Protein AF-W1YGZ2-F1 (afdb_monomer)

Secondary structure (DSSP, 8-state):
-PEEPGGG--TT---EEEEEEEEEEEEEEETTEEEEEEEEE-SS-EEEEEEET-GGGGGTS-TT-EEEE-

InterPro domains:
  IPR012340 Nucleic acid-binding, OB-fold [G3DSA:2.40.50.140] (1-70)
  IPR012340 Nucleic acid-binding, OB-fold [SSF50249] (2-69)
  IPR033454 RecG, wedge domain [PF17191] (1-69)

Foldseek 3Di:
DDEDAPLVDDPPDDHKYKFFWADWDWDDPDPQWIWIWTWTHDPNDIDIDIDISVPVCRVVHDGRDIDMDD

Radius of gyration: 12.62 Å; Cα contacts (8 Å, |Δi|>4): 141; chains: 1; bounding box: 25×24×38 Å

Organism: NCBI:txid408170

Structure (mmCIF, N/CA/C/O backbone):
data_AF-W1YGZ2-F1
#
_entry.id   AF-W1YGZ2-F1
#
loop_
_atom_site.group_PDB
_atom_site.id
_atom_site.type_symbol
_atom_site.label_atom_id
_atom_site.label_alt_id
_atom_site.label_comp_id
_atom_site.label_asym_id
_atom_site.label_entity_id
_atom_site.label_seq_id
_atom_site.pdbx_PDB_ins_code
_atom_site.Cartn_x
_atom_site.Cartn_y
_atom_site.Cartn_z
_atom_site.occupancy
_atom_site.B_iso_or_equiv
_atom_site.auth_seq_id
_atom_site.auth_comp_id
_atom_site.auth_asym_id
_atom_site.auth_atom_id
_atom_site.pdbx_PDB_model_num
ATOM 1 N N . ARG A 1 1 ? -3.849 6.498 -19.131 1.00 67.12 1 ARG A N 1
ATOM 2 C CA . ARG A 1 1 ? -2.933 6.526 -17.962 1.00 67.12 1 ARG A CA 1
ATOM 3 C C . ARG A 1 1 ? -2.000 5.334 -18.091 1.00 67.12 1 ARG A C 1
ATOM 5 O O . ARG A 1 1 ? -2.509 4.249 -18.340 1.00 67.12 1 ARG A O 1
ATOM 12 N N . THR A 1 2 ? -0.687 5.524 -17.983 1.00 84.00 2 THR A N 1
ATOM 13 C CA . THR A 1 2 ? 0.286 4.423 -18.069 1.00 84.00 2 THR A CA 1
ATOM 14 C C . THR A 1 2 ? 0.310 3.666 -16.744 1.00 84.00 2 THR A C 1
ATOM 16 O O . THR A 1 2 ? 0.467 4.288 -15.693 1.00 84.00 2 THR A O 1
ATOM 19 N N . ILE A 1 3 ? 0.093 2.351 -16.800 1.00 90.75 3 ILE A N 1
ATOM 20 C CA . ILE A 1 3 ? 0.130 1.458 -15.638 1.00 90.75 3 ILE A CA 1
ATOM 21 C C . ILE A 1 3 ? 1.447 0.694 -15.693 1.00 90.75 3 ILE A C 1
ATOM 23 O O . ILE A 1 3 ? 1.735 0.041 -16.694 1.00 90.75 3 ILE A O 1
ATOM 27 N N . TYR A 1 4 ? 2.221 0.779 -14.622 1.00 92.94 4 TYR A N 1
ATOM 28 C CA . TYR A 1 4 ? 3.468 0.048 -14.450 1.00 92.94 4 TYR A CA 1
ATOM 29 C C . TYR A 1 4 ? 3.228 -1.196 -13.595 1.00 92.94 4 TYR A C 1
ATOM 31 O O . TYR A 1 4 ? 2.307 -1.229 -12.770 1.00 92.94 4 TYR A O 1
ATOM 39 N N . ARG A 1 5 ? 4.062 -2.221 -13.782 1.00 92.75 5 ARG A N 1
ATOM 40 C CA . ARG A 1 5 ? 4.171 -3.303 -12.801 1.00 92.75 5 ARG A CA 1
ATOM 41 C C . ARG A 1 5 ? 4.974 -2.798 -11.613 1.00 92.75 5 ARG A C 1
ATOM 43 O O . ARG A 1 5 ? 5.847 -1.945 -11.769 1.00 92.75 5 ARG A O 1
ATOM 50 N N . ILE A 1 6 ? 4.702 -3.333 -10.431 1.00 92.50 6 ILE A N 1
ATOM 51 C CA . ILE A 1 6 ? 5.399 -2.940 -9.202 1.00 92.50 6 ILE A CA 1
ATOM 52 C C . ILE A 1 6 ? 6.912 -3.159 -9.342 1.00 92.50 6 ILE A C 1
ATOM 54 O O . ILE A 1 6 ? 7.685 -2.289 -8.951 1.00 92.50 6 ILE A O 1
ATOM 58 N N . GLY A 1 7 ? 7.331 -4.274 -9.946 1.00 92.19 7 GLY A N 1
ATOM 59 C CA . GLY A 1 7 ? 8.741 -4.599 -10.172 1.00 92.19 7 GL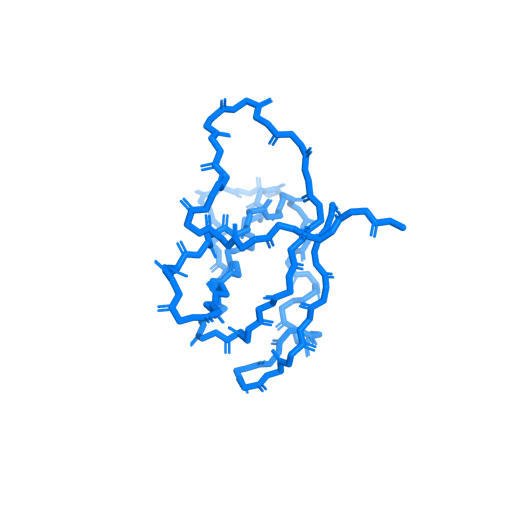Y A CA 1
ATOM 60 C C . GLY A 1 7 ? 9.472 -3.675 -11.154 1.00 92.19 7 GLY A C 1
ATOM 61 O O . GLY A 1 7 ? 10.697 -3.617 -11.118 1.00 92.19 7 GLY A O 1
ATOM 62 N N . ASP A 1 8 ? 8.746 -2.925 -11.990 1.00 92.12 8 ASP A N 1
ATOM 63 C CA . ASP A 1 8 ? 9.337 -1.996 -12.963 1.00 92.12 8 ASP A CA 1
ATOM 64 C C . ASP A 1 8 ? 9.523 -0.582 -12.383 1.00 92.12 8 ASP A C 1
ATOM 66 O O . ASP A 1 8 ? 10.183 0.267 -12.994 1.00 92.12 8 ASP A O 1
ATOM 70 N N . LEU A 1 9 ? 8.943 -0.303 -11.208 1.00 90.69 9 LEU A N 1
ATOM 71 C CA . LEU A 1 9 ? 9.083 0.988 -10.546 1.00 90.69 9 LEU A CA 1
ATOM 72 C C . LEU A 1 9 ? 10.515 1.190 -10.047 1.00 90.69 9 LEU A C 1
ATOM 74 O O . LEU A 1 9 ? 11.096 0.344 -9.368 1.00 90.69 9 LEU A O 1
ATOM 78 N N . LYS A 1 10 ? 11.059 2.376 -10.320 1.00 92.06 10 LYS A N 1
ATOM 79 C CA . LYS A 1 10 ? 12.364 2.811 -9.811 1.00 92.06 10 LYS A CA 1
ATOM 80 C C . LYS A 1 10 ? 12.193 3.876 -8.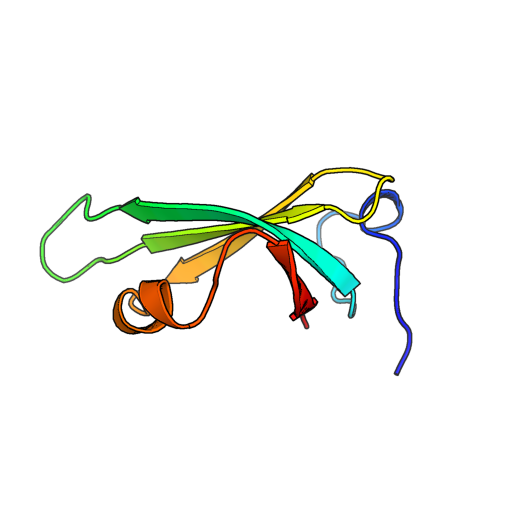736 1.00 92.06 10 LYS A C 1
ATOM 82 O O . LYS A 1 10 ? 11.213 4.618 -8.725 1.00 92.06 10 LYS A O 1
ATOM 87 N N . SER A 1 11 ? 13.173 3.977 -7.841 1.00 89.75 11 SER A N 1
ATOM 88 C CA . SER A 1 11 ? 13.198 5.050 -6.842 1.00 89.75 11 SER A CA 1
ATOM 89 C C . SER A 1 11 ? 13.121 6.422 -7.523 1.00 89.75 11 SER A C 1
ATOM 91 O O . SER A 1 11 ? 13.790 6.654 -8.528 1.00 89.75 11 SER A O 1
ATOM 93 N N . GLY A 1 12 ? 12.279 7.311 -6.995 1.00 92.00 12 GLY A N 1
ATOM 94 C CA . GLY A 1 12 ? 12.033 8.644 -7.557 1.00 92.00 12 GLY A CA 1
ATOM 95 C C . GLY A 1 12 ? 11.059 8.689 -8.742 1.00 92.00 12 GLY A C 1
ATOM 96 O O . GLY A 1 12 ? 10.694 9.778 -9.175 1.00 92.00 12 GLY A O 1
ATOM 97 N N . MET A 1 13 ? 10.598 7.544 -9.252 1.00 92.62 13 MET A N 1
ATOM 98 C CA . MET A 1 13 ? 9.605 7.486 -10.324 1.00 92.62 13 MET A CA 1
ATOM 99 C C . MET A 1 13 ? 8.184 7.637 -9.770 1.00 92.62 13 MET A C 1
ATOM 101 O O . MET A 1 13 ? 7.815 6.995 -8.788 1.00 92.62 13 MET A O 1
ATOM 105 N N . THR A 1 14 ? 7.357 8.438 -10.440 1.00 91.00 14 THR A N 1
ATOM 106 C CA . THR A 1 14 ? 5.907 8.486 -10.204 1.00 91.00 14 THR A CA 1
ATOM 107 C C . THR A 1 14 ? 5.194 7.707 -11.302 1.00 91.00 14 THR A C 1
ATOM 109 O O . THR A 1 14 ? 5.451 7.912 -12.488 1.00 91.00 14 THR A O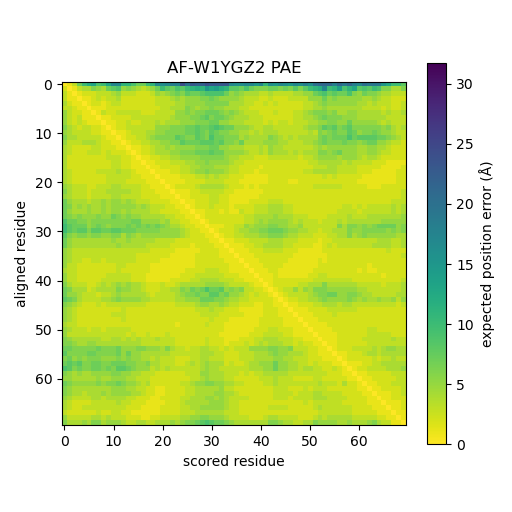 1
ATOM 112 N N . GLY A 1 15 ? 4.291 6.805 -10.926 1.00 91.44 15 GLY A N 1
ATOM 113 C CA . GLY A 1 15 ? 3.577 5.962 -11.876 1.00 91.44 15 GLY A CA 1
ATOM 114 C C . GLY A 1 15 ? 2.364 5.298 -11.245 1.00 91.44 15 GLY A C 1
ATOM 115 O O . GLY A 1 15 ? 2.332 5.055 -10.042 1.00 91.44 15 GLY A O 1
ATOM 116 N N . GLY A 1 16 ? 1.356 5.015 -12.070 1.00 94.00 16 GLY A N 1
ATOM 117 C CA . GLY A 1 16 ? 0.179 4.279 -11.624 1.00 94.00 16 GLY A CA 1
ATOM 118 C C . GLY A 1 16 ? 0.476 2.789 -11.558 1.00 94.00 16 GLY A C 1
ATOM 119 O O . GLY A 1 16 ? 1.059 2.247 -12.494 1.00 94.00 16 GLY A O 1
ATOM 120 N N . VAL A 1 17 ? 0.037 2.121 -10.497 1.00 94.62 17 VAL A N 1
ATOM 121 C CA . VAL A 1 17 ? 0.153 0.665 -10.347 1.00 94.62 17 VAL A CA 1
ATOM 122 C C . VAL A 1 17 ? -1.173 0.049 -9.941 1.00 94.62 17 VAL A C 1
ATOM 124 O O . VAL A 1 17 ? -2.009 0.684 -9.297 1.00 94.62 17 VAL A O 1
ATOM 127 N N . VAL A 1 18 ? -1.370 -1.211 -10.315 1.00 95.56 18 VAL A N 1
ATOM 128 C CA . VAL A 1 18 ? -2.528 -2.005 -9.901 1.00 95.56 18 VAL A CA 1
ATOM 129 C C . VAL A 1 18 ? -2.026 -3.193 -9.105 1.00 95.56 18 VAL A C 1
ATOM 131 O O . VAL A 1 18 ? -1.206 -3.958 -9.597 1.00 95.56 18 VAL A O 1
ATOM 134 N N . GLY A 1 19 ? -2.546 -3.374 -7.895 1.00 95.62 19 GLY A N 1
ATOM 135 C CA . GLY A 1 19 ? -2.154 -4.484 -7.034 1.00 95.62 19 GLY A CA 1
ATOM 136 C C . GLY A 1 19 ? -3.268 -4.918 -6.097 1.00 95.62 19 GLY A C 1
ATOM 137 O O . GLY A 1 19 ? -4.274 -4.228 -5.919 1.00 95.62 19 GLY A O 1
ATOM 138 N N . THR A 1 20 ? -3.083 -6.088 -5.499 1.00 97.44 20 THR A N 1
ATOM 139 C CA . THR A 1 20 ? -3.987 -6.640 -4.490 1.00 97.44 20 THR A CA 1
ATOM 140 C C . THR A 1 20 ? -3.439 -6.340 -3.107 1.00 97.44 20 THR A C 1
ATOM 142 O O . THR A 1 20 ? -2.267 -6.595 -2.841 1.00 97.44 20 THR A O 1
ATOM 145 N N . VAL A 1 21 ? -4.276 -5.815 -2.215 1.00 97.12 21 VAL A N 1
ATOM 146 C CA . VAL A 1 21 ? -3.909 -5.541 -0.823 1.00 97.12 21 VAL A CA 1
ATOM 147 C C . VAL A 1 21 ? -3.628 -6.855 -0.099 1.00 97.12 21 VAL A C 1
ATOM 149 O O . VAL A 1 21 ? -4.509 -7.708 0.030 1.00 97.12 21 VAL A O 1
ATOM 152 N N . ILE A 1 22 ? -2.411 -7.005 0.417 1.00 97.00 22 ILE A N 1
ATOM 153 C CA . ILE A 1 22 ? -1.986 -8.183 1.183 1.00 97.00 22 ILE A CA 1
ATOM 154 C C . ILE A 1 22 ? -1.896 -7.903 2.686 1.00 97.00 22 ILE A C 1
ATOM 156 O O . ILE A 1 22 ? -2.113 -8.817 3.484 1.00 97.00 22 ILE A O 1
ATOM 160 N N . ALA A 1 23 ? -1.640 -6.650 3.077 1.00 95.94 23 ALA A N 1
ATOM 161 C CA . ALA A 1 23 ? -1.572 -6.230 4.473 1.00 95.94 23 ALA A CA 1
ATOM 162 C C . ALA A 1 23 ? -1.969 -4.759 4.646 1.00 95.94 23 ALA A C 1
ATOM 164 O O . ALA A 1 23 ? -1.725 -3.928 3.772 1.00 95.94 23 ALA A O 1
ATOM 165 N N . VAL A 1 24 ? -2.553 -4.446 5.803 1.00 96.12 24 VAL A N 1
ATOM 166 C CA . VAL A 1 24 ? -2.892 -3.085 6.234 1.00 96.12 24 VAL A CA 1
ATOM 167 C C . VAL A 1 24 ? -2.496 -2.951 7.701 1.00 96.12 24 VAL A C 1
ATOM 169 O O . VAL A 1 24 ? -2.897 -3.776 8.520 1.00 96.12 24 VAL A O 1
ATOM 172 N N . GLN A 1 25 ? -1.711 -1.932 8.041 1.00 95.69 25 GLN A N 1
ATOM 173 C CA . GLN A 1 25 ? -1.270 -1.667 9.410 1.00 95.69 25 GLN A CA 1
ATOM 174 C C . GLN A 1 25 ? -1.311 -0.168 9.711 1.00 95.69 25 GLN A C 1
ATOM 176 O O . GLN A 1 25 ? -0.821 0.640 8.931 1.00 95.69 25 GLN A O 1
ATOM 181 N N . GLU A 1 26 ? -1.849 0.211 10.868 1.00 94.62 26 GLU A N 1
ATOM 182 C CA . GLU A 1 26 ? -1.762 1.581 11.380 1.00 94.62 26 GLU A CA 1
ATOM 183 C C . GLU A 1 26 ? -0.720 1.638 12.506 1.00 94.62 26 GLU A C 1
ATOM 185 O O . GLU A 1 26 ? -0.787 0.860 13.457 1.00 94.62 26 GLU A O 1
ATOM 190 N N . LYS A 1 27 ? 0.224 2.576 12.420 1.00 95.44 27 LYS A N 1
ATOM 191 C CA . LYS A 1 27 ? 1.197 2.895 13.471 1.00 95.44 27 LYS A CA 1
ATOM 192 C C . LYS A 1 27 ? 0.919 4.289 14.025 1.00 95.44 27 LYS A C 1
ATOM 194 O O . LYS A 1 27 ? 0.658 5.224 13.271 1.00 95.44 27 LYS A O 1
ATOM 199 N N . ARG A 1 28 ? 1.015 4.445 15.347 1.00 94.00 28 ARG A N 1
ATOM 200 C CA . ARG A 1 28 ? 0.873 5.735 16.048 1.00 94.00 28 ARG A CA 1
ATOM 201 C C . ARG A 1 28 ? 2.077 5.973 16.960 1.00 94.00 28 ARG A C 1
ATOM 203 O O . ARG A 1 28 ? 1.975 5.750 18.161 1.00 94.00 28 ARG A O 1
ATOM 210 N N . PRO A 1 29 ? 3.232 6.371 16.398 1.00 93.75 29 PRO A N 1
ATOM 211 C CA . PRO A 1 29 ? 4.472 6.484 17.166 1.00 93.75 29 PRO A CA 1
ATOM 212 C C . PRO A 1 29 ? 4.485 7.674 18.137 1.00 93.75 29 PRO A C 1
ATOM 214 O O . PRO A 1 29 ? 5.212 7.644 19.121 1.00 93.75 29 PRO A O 1
ATOM 217 N N . ARG A 1 30 ? 3.702 8.730 17.873 1.00 93.62 30 ARG A N 1
ATOM 218 C CA . ARG A 1 30 ? 3.576 9.910 18.743 1.00 93.62 30 ARG A CA 1
ATOM 219 C C . ARG A 1 30 ? 2.175 10.522 18.641 1.00 93.62 30 ARG A C 1
ATOM 221 O O . ARG A 1 30 ? 1.496 10.285 17.634 1.00 93.62 30 ARG A O 1
ATOM 228 N N . PRO A 1 31 ? 1.739 11.341 19.618 1.00 94.69 31 PRO A N 1
ATOM 229 C CA . PRO A 1 31 ? 0.481 12.072 19.516 1.00 94.69 31 PRO A CA 1
ATOM 230 C C . PRO A 1 31 ? 0.391 12.850 18.199 1.00 94.69 31 PRO A C 1
ATOM 232 O O . PRO A 1 31 ? 1.371 13.439 17.744 1.00 94.69 31 PRO A O 1
ATOM 235 N N . ARG A 1 32 ? -0.800 12.858 17.589 1.00 90.56 32 ARG A N 1
ATOM 236 C CA . ARG A 1 32 ? -1.105 13.564 16.326 1.00 90.56 32 ARG A CA 1
ATOM 237 C C . ARG A 1 32 ? -0.356 13.058 15.081 1.00 90.56 32 ARG A C 1
ATOM 239 O O . ARG A 1 32 ? -0.483 13.681 14.031 1.00 90.56 32 ARG A O 1
ATOM 246 N N . LEU A 1 33 ? 0.379 11.944 15.167 1.00 94.31 33 LEU A N 1
ATOM 247 C CA . LEU A 1 33 ? 0.954 11.263 14.006 1.00 94.31 33 LEU A CA 1
ATOM 248 C C . LEU A 1 33 ? 0.354 9.859 13.863 1.00 94.31 33 LEU A C 1
ATOM 250 O O . LEU A 1 33 ? 0.593 8.987 14.697 1.00 94.31 33 LEU A O 1
ATOM 254 N N . SER A 1 34 ? -0.392 9.640 12.783 1.00 94.88 34 SER A N 1
ATOM 255 C CA . SER A 1 34 ? -0.842 8.311 12.346 1.00 94.88 34 SER A CA 1
ATOM 256 C C . SER A 1 34 ? -0.148 7.963 11.033 1.00 94.88 34 SER A C 1
ATOM 258 O O . SER A 1 34 ? -0.053 8.798 10.140 1.00 94.88 34 SER A O 1
ATOM 260 N N . ILE A 1 35 ? 0.374 6.749 10.917 1.00 96.94 35 ILE A N 1
ATOM 261 C CA . ILE A 1 35 ? 1.018 6.240 9.708 1.00 96.94 35 ILE A CA 1
ATOM 262 C C . ILE A 1 35 ? 0.259 4.983 9.307 1.00 96.94 35 ILE A C 1
ATOM 264 O O . ILE A 1 35 ? 0.300 3.980 10.015 1.00 96.94 35 ILE A O 1
ATOM 268 N N . LEU A 1 36 ? -0.453 5.042 8.189 1.00 96.81 36 LEU A N 1
ATOM 269 C CA . LEU A 1 36 ? -1.149 3.896 7.623 1.00 96.81 36 LEU A CA 1
ATOM 270 C C . LEU A 1 36 ? -0.270 3.276 6.533 1.00 96.81 36 LEU A C 1
ATOM 272 O O . LEU A 1 36 ? -0.029 3.891 5.498 1.00 96.81 36 LEU A O 1
ATOM 276 N N . GLU A 1 37 ? 0.212 2.064 6.781 1.00 97.12 37 GLU A N 1
ATOM 277 C CA . GLU A 1 37 ? 0.944 1.243 5.821 1.00 97.12 37 GLU A CA 1
ATOM 278 C C . GLU A 1 37 ? -0.033 0.288 5.127 1.00 97.12 37 GLU A C 1
ATOM 280 O O . GLU A 1 37 ? -0.683 -0.534 5.775 1.00 97.12 37 GLU A O 1
ATOM 285 N N 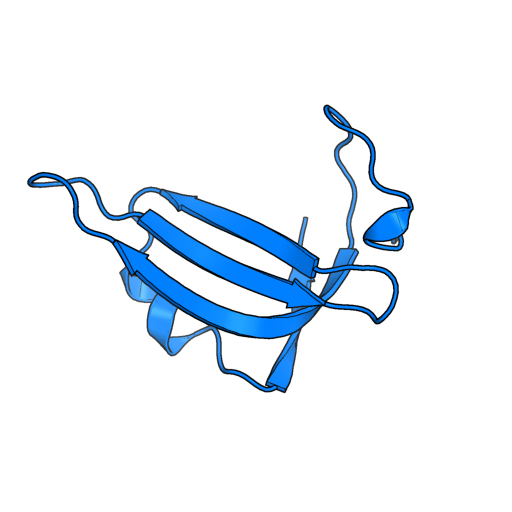. VAL A 1 38 ? -0.132 0.383 3.803 1.00 96.88 38 VAL A N 1
ATOM 286 C CA . VAL A 1 38 ? -0.899 -0.538 2.958 1.00 96.88 38 VAL A CA 1
ATOM 287 C C . VAL A 1 38 ? 0.078 -1.237 2.032 1.00 96.88 38 VAL A C 1
ATOM 289 O O . VAL A 1 38 ? 0.755 -0.588 1.241 1.00 96.88 38 VAL A O 1
ATOM 292 N N . VAL A 1 39 ? 0.171 -2.558 2.125 1.00 96.56 39 VAL A N 1
ATOM 293 C CA . VAL A 1 39 ? 1.041 -3.347 1.250 1.00 96.56 39 VAL A CA 1
ATOM 294 C C . VAL A 1 39 ? 0.194 -3.972 0.154 1.00 96.56 39 VAL A C 1
ATOM 296 O O . VAL A 1 39 ? -0.769 -4.685 0.448 1.00 96.56 39 VAL A O 1
ATOM 299 N N . ILE A 1 40 ? 0.565 -3.717 -1.097 1.00 96.69 40 ILE A N 1
ATOM 300 C CA . ILE A 1 40 ? -0.042 -4.326 -2.281 1.00 96.69 40 ILE A CA 1
ATOM 301 C C . ILE A 1 40 ? 0.959 -5.218 -3.008 1.00 96.69 40 ILE A C 1
ATOM 303 O O . ILE A 1 40 ? 2.159 -4.988 -2.923 1.00 96.69 40 ILE A O 1
ATOM 307 N N . ALA A 1 41 ? 0.474 -6.215 -3.738 1.00 96.19 41 ALA A N 1
ATOM 308 C CA . ALA A 1 41 ? 1.297 -7.038 -4.617 1.00 96.19 41 ALA A CA 1
ATOM 309 C C . ALA A 1 41 ? 0.574 -7.322 -5.938 1.00 96.19 41 ALA A C 1
ATOM 311 O O . ALA A 1 41 ? -0.651 -7.472 -5.966 1.00 96.19 41 ALA A O 1
ATOM 312 N N . ASP A 1 42 ? 1.334 -7.410 -7.025 1.00 93.69 42 ASP A N 1
ATOM 313 C CA . ASP A 1 42 ? 0.849 -7.725 -8.377 1.00 93.69 42 ASP A CA 1
ATOM 314 C C . ASP A 1 42 ? 1.479 -9.010 -8.953 1.00 93.69 42 ASP A C 1
ATOM 316 O O . ASP A 1 42 ? 1.264 -9.344 -10.115 1.00 93.69 42 ASP A O 1
ATOM 320 N N . GLY A 1 43 ? 2.250 -9.734 -8.132 1.00 92.06 43 GLY A N 1
ATOM 321 C CA . GLY A 1 43 ? 3.013 -10.923 -8.519 1.00 92.06 43 GLY A CA 1
ATOM 322 C C . GLY A 1 43 ? 4.465 -10.636 -8.915 1.00 92.06 43 GLY A C 1
ATOM 323 O O . GLY A 1 43 ? 5.275 -11.555 -8.888 1.00 92.06 43 GLY A O 1
ATOM 324 N N . THR A 1 44 ? 4.823 -9.382 -9.211 1.00 93.56 44 THR A N 1
ATOM 325 C CA . THR A 1 44 ? 6.217 -8.985 -9.502 1.00 93.56 44 THR A CA 1
ATOM 326 C C . THR A 1 44 ? 6.977 -8.502 -8.272 1.00 93.56 44 THR A C 1
ATOM 328 O O . THR A 1 44 ? 8.202 -8.537 -8.241 1.00 93.56 44 THR A O 1
ATOM 331 N N . GLY A 1 45 ? 6.254 -8.090 -7.233 1.00 90.88 45 GLY A N 1
ATOM 332 C CA . GLY A 1 45 ? 6.820 -7.725 -5.944 1.00 90.88 45 GLY A CA 1
ATOM 333 C C . GLY A 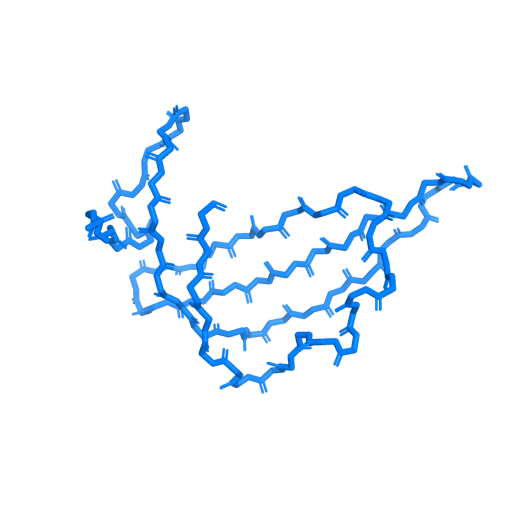1 45 ? 5.785 -7.061 -5.037 1.00 90.88 45 GLY A C 1
ATOM 334 O O . GLY A 1 45 ? 4.688 -6.713 -5.487 1.00 90.88 45 GLY A O 1
ATOM 335 N N . PRO A 1 46 ? 6.098 -6.902 -3.743 1.00 94.31 46 PRO A N 1
ATOM 336 C CA . PRO A 1 46 ? 5.292 -6.103 -2.836 1.00 94.31 46 PRO A CA 1
ATOM 337 C C . PRO A 1 46 ? 5.651 -4.613 -2.949 1.00 94.31 46 PRO A C 1
ATOM 339 O O . PRO A 1 46 ? 6.822 -4.243 -2.955 1.00 94.31 46 PRO A O 1
ATOM 342 N N . LEU A 1 47 ? 4.642 -3.745 -2.946 1.00 94.62 47 LEU A N 1
ATOM 343 C CA . LEU A 1 47 ? 4.788 -2.299 -2.801 1.00 94.62 47 LEU A CA 1
ATOM 344 C C . LEU A 1 47 ? 4.143 -1.847 -1.495 1.00 94.62 47 LEU A C 1
ATOM 346 O O . LEU A 1 47 ? 2.980 -2.152 -1.225 1.00 94.62 47 LEU A O 1
ATOM 350 N N . LYS A 1 48 ? 4.886 -1.077 -0.699 1.00 95.75 48 LYS A N 1
ATOM 351 C CA . LYS A 1 48 ? 4.368 -0.442 0.512 1.00 95.75 48 LYS A CA 1
ATOM 352 C C . LYS A 1 48 ? 3.933 0.989 0.209 1.00 95.75 48 LYS A C 1
ATOM 354 O O . LYS A 1 48 ? 4.756 1.834 -0.124 1.00 95.75 48 LYS A O 1
ATOM 359 N N . ILE A 1 49 ? 2.652 1.261 0.403 1.00 95.19 49 ILE A N 1
ATOM 360 C CA . ILE A 1 49 ? 2.057 2.594 0.361 1.00 95.19 49 ILE A CA 1
ATOM 361 C C . ILE A 1 49 ? 1.993 3.119 1.793 1.00 95.19 49 ILE A C 1
ATOM 363 O O . ILE A 1 49 ? 1.478 2.443 2.684 1.00 95.19 49 ILE A O 1
ATOM 367 N N . VAL A 1 50 ? 2.510 4.325 2.016 1.00 96.12 50 VAL A N 1
ATOM 368 C CA . VAL A 1 50 ? 2.533 4.972 3.332 1.00 96.12 50 VAL A CA 1
ATOM 369 C C . VAL A 1 50 ? 1.667 6.225 3.285 1.00 96.12 50 VAL A C 1
ATOM 371 O O . VAL A 1 50 ? 1.945 7.150 2.527 1.00 96.12 50 VAL A O 1
ATOM 374 N N . LEU A 1 51 ? 0.616 6.261 4.102 1.00 95.00 51 LEU A N 1
ATOM 375 C CA . LEU A 1 51 ? -0.304 7.389 4.202 1.00 95.00 51 LEU A CA 1
ATOM 376 C C . LEU A 1 51 ? -0.165 8.051 5.575 1.00 95.00 51 LEU A C 1
ATOM 378 O O . LEU A 1 51 ? -0.484 7.459 6.609 1.00 95.00 51 LEU A O 1
ATOM 382 N N . PHE A 1 52 ? 0.284 9.303 5.588 1.00 96.31 52 PHE A N 1
ATOM 383 C CA . PHE A 1 52 ? 0.444 10.086 6.811 1.00 96.31 52 PHE A CA 1
ATOM 384 C C . PHE A 1 52 ? -0.875 10.735 7.231 1.00 96.31 52 PHE A C 1
ATOM 386 O O . PHE A 1 52 ? -1.576 11.333 6.422 1.00 96.31 52 PHE A O 1
ATOM 393 N N . ASN A 1 53 ? -1.210 10.621 8.513 1.00 95.44 53 ASN A N 1
ATOM 394 C CA . ASN A 1 53 ? -2.406 11.154 9.167 1.00 95.44 53 ASN A CA 1
ATOM 395 C C . ASN A 1 53 ? -3.738 10.738 8.523 1.00 95.44 53 ASN A C 1
ATOM 397 O O . ASN A 1 53 ? -4.769 11.367 8.746 1.00 95.44 53 ASN A O 1
ATOM 401 N N . GLN A 1 54 ? -3.740 9.634 7.772 1.00 93.50 54 GLN A N 1
ATOM 402 C CA . GLN A 1 54 ? -4.930 9.076 7.123 1.00 93.50 54 GLN A CA 1
ATOM 403 C C . GLN A 1 54 ? -5.381 7.749 7.752 1.00 93.50 54 GLN A C 1
ATOM 405 O O . GLN A 1 54 ? -5.939 6.892 7.071 1.00 93.50 54 GLN A O 1
ATOM 410 N N . GLY A 1 55 ? -5.185 7.574 9.064 1.00 89.75 55 GLY A N 1
ATOM 411 C CA . GLY A 1 55 ? -5.577 6.352 9.783 1.00 89.75 55 GLY A CA 1
ATOM 412 C C . GLY A 1 55 ? -7.062 5.983 9.647 1.00 89.75 55 GLY A C 1
ATOM 413 O O . GLY A 1 55 ? -7.412 4.805 9.675 1.00 89.75 55 GLY A O 1
ATOM 414 N N . TYR A 1 56 ? -7.939 6.963 9.397 1.00 91.19 56 TYR A N 1
ATOM 415 C CA . TYR A 1 56 ? -9.366 6.730 9.139 1.00 91.19 56 TYR A CA 1
ATOM 416 C C . TYR A 1 56 ? -9.626 5.840 7.908 1.00 91.19 56 TYR A C 1
ATOM 418 O O . TYR A 1 56 ? -10.655 5.170 7.845 1.00 91.19 56 TYR A O 1
ATOM 426 N N . LYS A 1 57 ? -8.685 5.763 6.952 1.00 92.25 57 LYS A N 1
ATOM 427 C CA . LYS A 1 57 ? -8.802 4.919 5.751 1.00 92.25 57 LYS A CA 1
ATOM 428 C C . LYS A 1 57 ? -8.463 3.447 5.984 1.00 92.25 57 LYS A C 1
ATOM 430 O O . LYS A 1 57 ? -8.587 2.654 5.057 1.00 92.25 57 LYS A O 1
ATOM 435 N N . LYS A 1 58 ? -8.076 3.035 7.195 1.00 90.50 58 LYS A N 1
ATOM 436 C CA . LYS A 1 58 ? -7.714 1.632 7.461 1.00 90.50 58 LYS A CA 1
ATOM 437 C C . LYS A 1 58 ? -8.833 0.638 7.131 1.00 90.50 58 LYS A C 1
ATOM 439 O O . LYS A 1 58 ? -8.548 -0.451 6.663 1.00 90.50 58 LYS A O 1
ATOM 444 N N . ASN A 1 59 ? -10.095 1.033 7.328 1.00 90.94 59 ASN A N 1
ATOM 445 C CA . ASN A 1 59 ? -11.262 0.186 7.052 1.00 90.94 59 ASN A CA 1
ATOM 446 C C . ASN A 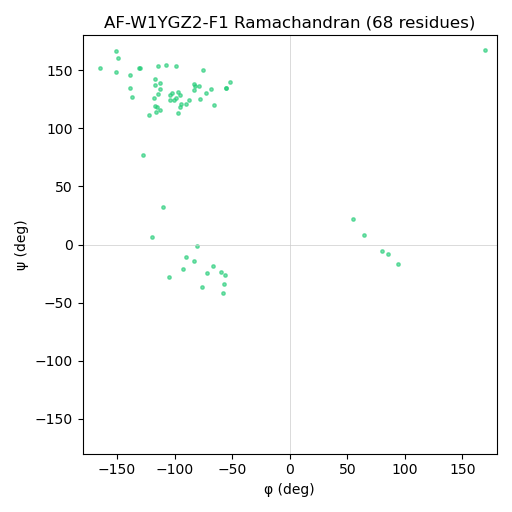1 59 ? -11.677 0.208 5.571 1.00 90.94 59 ASN A C 1
ATOM 448 O O . ASN A 1 59 ? -12.479 -0.623 5.144 1.00 90.94 59 ASN A O 1
ATOM 452 N N . PHE A 1 60 ? -11.157 1.170 4.801 1.00 92.19 60 PHE A N 1
ATOM 453 C CA . PHE A 1 60 ? -11.405 1.279 3.367 1.00 92.19 60 PHE A CA 1
ATOM 454 C C . PHE A 1 60 ? -10.587 0.251 2.582 1.00 92.19 60 PHE A C 1
ATOM 456 O O . PHE A 1 60 ? -11.090 -0.306 1.612 1.00 92.19 60 PHE A O 1
ATOM 463 N N . TYR A 1 61 ? -9.354 -0.019 3.024 1.00 94.19 61 TYR A 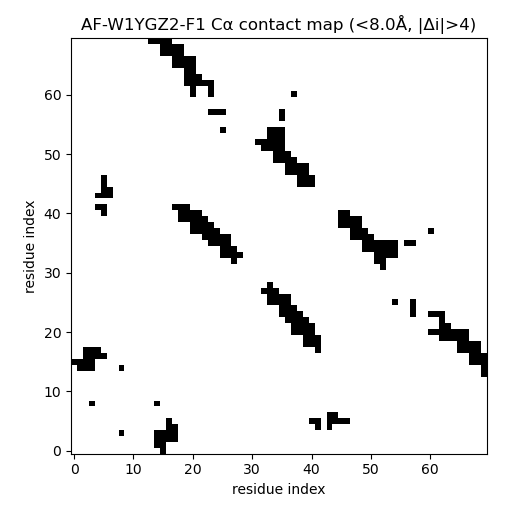N 1
ATOM 464 C CA . TYR A 1 61 ? -8.486 -1.029 2.429 1.00 94.19 61 TYR A CA 1
ATOM 465 C C . TYR A 1 61 ? -8.697 -2.376 3.111 1.00 94.19 61 TYR A C 1
ATOM 467 O O . TYR A 1 61 ? -8.483 -2.519 4.313 1.00 94.19 61 TYR A O 1
ATOM 475 N N . LYS A 1 62 ? -9.093 -3.384 2.338 1.00 94.00 62 LYS A N 1
ATOM 476 C CA . LYS A 1 62 ? -9.304 -4.745 2.840 1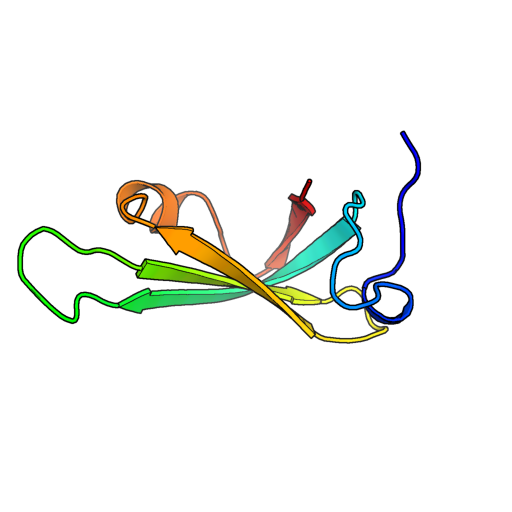.00 94.00 62 LYS A CA 1
ATOM 477 C C . LYS A 1 62 ? -8.336 -5.707 2.175 1.00 94.00 62 LYS A C 1
ATOM 479 O O . LYS A 1 62 ? -8.060 -5.591 0.985 1.00 94.00 62 LYS A O 1
ATOM 484 N N . LYS A 1 63 ? -7.837 -6.688 2.929 1.00 94.75 63 LYS A N 1
ATOM 485 C CA . LYS A 1 63 ? -7.024 -7.771 2.361 1.00 94.75 63 LYS A CA 1
ATOM 486 C C . LYS A 1 63 ? -7.807 -8.465 1.237 1.00 94.75 63 LYS A C 1
ATOM 488 O O . LYS A 1 63 ? -8.992 -8.740 1.398 1.00 94.75 63 LYS A O 1
ATOM 493 N N . GLY A 1 64 ? -7.153 -8.711 0.106 1.00 95.75 64 GLY A N 1
ATOM 494 C CA . GLY A 1 64 ? -7.771 -9.263 -1.105 1.00 95.75 64 GLY A CA 1
ATOM 495 C C . GLY A 1 64 ? -8.417 -8.222 -2.027 1.00 95.75 64 GLY A C 1
ATOM 496 O O . GLY A 1 64 ? -8.789 -8.556 -3.148 1.00 95.75 64 GLY A O 1
ATOM 497 N N . GLN A 1 65 ? -8.520 -6.956 -1.614 1.00 95.69 65 GLN A N 1
ATOM 498 C CA . GLN A 1 65 ? -9.040 -5.894 -2.471 1.00 95.69 65 GLN A CA 1
ATOM 499 C C . GLN A 1 65 ? -8.027 -5.537 -3.559 1.00 95.69 65 GLN A C 1
ATOM 501 O O . GLN A 1 65 ? -6.863 -5.254 -3.269 1.00 95.69 65 GLN A O 1
ATOM 506 N N . ARG A 1 66 ? -8.481 -5.496 -4.812 1.00 95.75 66 ARG A N 1
ATOM 507 C CA . ARG A 1 66 ? -7.688 -5.010 -5.942 1.00 95.75 66 ARG A CA 1
ATOM 508 C C . ARG A 1 66 ? -7.853 -3.499 -6.069 1.00 95.75 66 ARG A C 1
ATOM 510 O O . ARG A 1 66 ? -8.979 -3.016 -6.167 1.00 95.75 66 ARG A O 1
ATOM 517 N N . ILE A 1 67 ? -6.747 -2.760 -6.055 1.00 94.88 67 ILE A N 1
ATOM 518 C CA . ILE A 1 67 ? -6.747 -1.293 -6.080 1.00 94.88 67 ILE A CA 1
ATOM 519 C C . ILE A 1 67 ? -5.804 -0.748 -7.153 1.00 94.88 67 ILE A C 1
ATOM 521 O O . ILE A 1 67 ? -4.804 -1.376 -7.498 1.00 94.88 67 ILE A O 1
ATOM 525 N N . TYR A 1 68 ? -6.136 0.440 -7.657 1.00 94.81 68 TYR A N 1
ATOM 526 C CA . TYR A 1 68 ? -5.241 1.286 -8.442 1.00 94.81 68 TYR A CA 1
ATOM 527 C C . TYR A 1 68 ? -4.651 2.359 -7.518 1.00 94.81 68 TYR A C 1
ATOM 529 O O . TYR A 1 68 ? -5.408 3.064 -6.849 1.00 94.81 68 TYR A O 1
ATOM 537 N N . ALA A 1 69 ? -3.326 2.473 -7.478 1.00 91.31 69 ALA A N 1
ATOM 538 C CA . ALA A 1 69 ? -2.599 3.475 -6.702 1.00 91.31 69 ALA A CA 1
ATOM 539 C C . ALA A 1 69 ? -1.809 4.398 -7.643 1.00 91.31 69 ALA A C 1
ATOM 541 O O . ALA A 1 69 ? -1.213 3.921 -8.609 1.00 91.31 69 ALA A O 1
ATOM 542 N N . TYR A 1 70 ? -1.838 5.705 -7.369 1.00 90.62 70 TYR A N 1
ATOM 543 C CA . TYR A 1 70 ? -1.118 6.763 -8.085 1.00 90.62 70 TYR A CA 1
ATOM 544 C C . TYR A 1 70 ? -0.804 7.905 -7.122 1.00 90.62 70 TYR A C 1
ATOM 546 O O . TYR A 1 70 ? -1.707 8.216 -6.308 1.00 90.62 70 TYR A O 1
#

Solvent-accessible surface area (backbone atoms only — not comparable to full-atom values): 4252 Å² total; per-residue (Å²): 132,74,73,47,57,65,61,73,62,51,94,95,64,87,66,29,33,62,27,30,26,72,46,74,48,79,46,68,92,48,92,98,42,29,39,24,40,39,31,26,34,66,87,67,39,79,46,80,44,79,38,76,68,44,49,85,51,59,82,75,60,48,75,73,41,74,47,80,49,115

pLDDT: mean 93.44, std 3.98, rang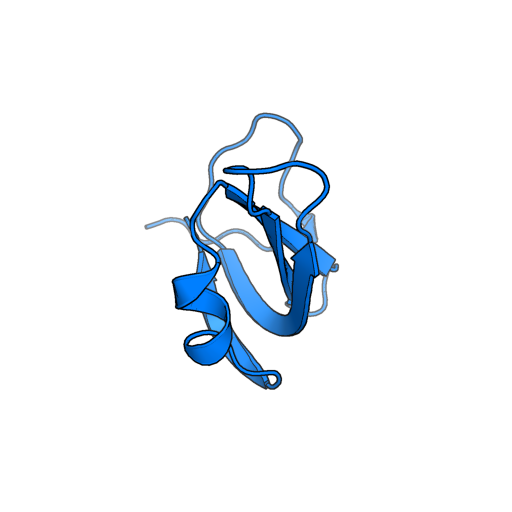e [67.12, 97.44]

Mean predicted aligned error: 3.37 Å

Nearest PDB structures (foldseek):
  3f2d-assembly1_A  TM=7.056E-01  e=5.511E-02  Geobacillus kaustophilus
  3q6c-assembly14_O  TM=6.685E-01  e=6.978E-02  Klebsiella variicola At-22
  1fr3-assembly1_A  TM=6.990E-01  e=8.836E-02  Sporomusa ovata
  8guo-assembly1_B  TM=5.537E-01  e=4.891E-01  Staphylococcus aureus subsp. aureus NCTC 8325
  5t43-assembly1_A  TM=5.914E-01  e=4.340E+00  Homo sapiens

Sequence (70 aa):
RTIYRIGDLKSGMTGGVVGTVIAVQEKRPRPRLSILEVVIADGTGPLKIVLFNQGYKKNFYKKGQRIYAY